Protein AF-A0A817AZG5-F1 (afdb_monomer)

Solvent-accessible surface area (backbone atoms only — not comparable to full-atom values): 9862 Å² total; per-residue (Å²): 130,84,89,70,67,62,78,66,51,54,62,49,39,89,98,48,91,82,48,57,47,36,89,68,54,80,83,55,22,46,75,89,46,88,59,89,86,70,67,49,35,75,39,60,35,68,76,35,72,68,48,43,95,79,28,39,71,89,56,44,77,76,60,88,46,78,62,33,73,44,87,46,42,69,31,50,45,98,87,47,86,58,56,62,39,86,90,69,50,40,60,48,58,84,83,28,63,38,16,57,36,77,48,37,88,47,36,42,86,60,53,74,62,65,50,71,48,85,50,72,47,73,46,91,87,48,63,57,94,88,37,78,35,78,42,69,61,66,39,68,39,92,89,76,62,50,77,39,62,59,52,47,72,63,74,79,106

pLDDT: mean 95.0, std 6.3, range [48.19, 98.56]

Nearest PDB structures (foldseek):
  1qvj-assembly1_A  TM=9.320E-01  e=1.158E-16  Homo sapiens
  8srh-assembly1_A  TM=8.424E-01  e=4.971E-12  Salpingoeca rosetta
  6puo-assembly1_A  TM=8.780E-01  e=1.507E-08  Homo sapiens
  6pur-assembly1_A  TM=8.731E-01  e=1.163E-08  Homo sapiens
  8e6q-assembly1_A  TM=8.723E-01  e=1.163E-08  Homo sapiens

Mean predicted aligned error: 4.18 Å

Structure (mmCIF, N/CA/C/O backbone):
data_AF-A0A817AZG5-F1
#
_entry.id   AF-A0A817AZG5-F1
#
loop_
_atom_site.group_PDB
_atom_site.id
_atom_site.type_symbol
_atom_site.label_atom_id
_atom_site.label_alt_id
_atom_site.label_comp_id
_atom_site.label_asym_id
_atom_site.label_entity_id
_atom_site.label_seq_id
_atom_site.pdbx_PDB_ins_code
_atom_site.Cartn_x
_atom_site.Cartn_y
_atom_site.Cartn_z
_atom_site.occupancy
_atom_site.B_iso_or_equiv
_atom_site.auth_seq_id
_atom_site.auth_comp_id
_atom_site.auth_asym_id
_atom_site.auth_atom_id
_atom_site.pdbx_PDB_model_num
ATOM 1 N N . MET A 1 1 ? -17.394 -14.789 -4.811 1.00 48.19 1 MET A N 1
ATOM 2 C CA . MET A 1 1 ? -16.648 -13.734 -5.533 1.00 48.19 1 MET A CA 1
ATOM 3 C C . MET A 1 1 ? -15.417 -13.403 -4.712 1.00 48.19 1 MET A C 1
ATOM 5 O O . MET A 1 1 ? -15.552 -13.291 -3.499 1.00 48.19 1 MET A O 1
ATOM 9 N N . ALA A 1 2 ? -14.234 -13.316 -5.320 1.00 59.66 2 ALA A N 1
ATOM 10 C CA . ALA A 1 2 ? -13.054 -12.841 -4.599 1.00 59.66 2 ALA A CA 1
ATOM 11 C C . ALA A 1 2 ? -13.301 -11.392 -4.149 1.00 59.66 2 ALA A C 1
ATOM 13 O O . ALA A 1 2 ? -13.822 -10.593 -4.925 1.00 59.66 2 ALA A O 1
ATOM 14 N N . ASN A 1 3 ? -12.981 -11.066 -2.898 1.00 83.69 3 ASN A N 1
ATOM 15 C CA . ASN A 1 3 ? -13.148 -9.711 -2.383 1.00 83.69 3 ASN A CA 1
ATOM 16 C C . ASN A 1 3 ? -12.054 -8.822 -3.001 1.00 83.69 3 ASN A C 1
ATOM 18 O O . ASN A 1 3 ? -10.894 -8.901 -2.605 1.00 83.69 3 ASN A O 1
ATOM 22 N N . LEU A 1 4 ? -12.393 -8.056 -4.042 1.00 94.06 4 LEU A N 1
ATOM 23 C CA . LEU A 1 4 ? -11.427 -7.248 -4.790 1.00 94.06 4 LEU A CA 1
ATOM 24 C C . LEU A 1 4 ? -11.110 -5.936 -4.064 1.00 94.06 4 LEU A C 1
ATOM 26 O O . LEU A 1 4 ? -11.985 -5.275 -3.509 1.00 94.06 4 LEU A O 1
ATOM 30 N N . HIS A 1 5 ? -9.856 -5.487 -4.152 1.00 96.25 5 HIS A N 1
ATOM 31 C CA . HIS A 1 5 ? -9.382 -4.249 -3.521 1.00 96.25 5 HIS A CA 1
ATOM 32 C C . HIS A 1 5 ? -9.885 -2.964 -4.209 1.00 96.25 5 HIS A C 1
ATOM 34 O O . HIS A 1 5 ? -9.139 -2.259 -4.890 1.00 96.25 5 HIS A O 1
ATOM 40 N N . ILE A 1 6 ? -11.165 -2.622 -4.040 1.00 95.94 6 ILE A N 1
ATOM 41 C CA . ILE A 1 6 ? -11.788 -1.452 -4.690 1.00 95.94 6 ILE A CA 1
ATOM 42 C C . ILE A 1 6 ? -11.068 -0.144 -4.330 1.00 95.94 6 ILE A C 1
ATOM 44 O O . ILE A 1 6 ? -10.769 0.663 -5.209 1.00 95.94 6 ILE A O 1
ATOM 48 N N . ALA A 1 7 ? -10.745 0.062 -3.048 1.00 95.94 7 ALA A N 1
ATOM 49 C CA . ALA A 1 7 ? -10.093 1.286 -2.576 1.00 95.94 7 ALA A CA 1
ATOM 50 C C . ALA A 1 7 ? -8.738 1.534 -3.264 1.00 95.94 7 ALA A C 1
ATOM 52 O O . ALA A 1 7 ? -8.448 2.663 -3.660 1.00 95.94 7 ALA A O 1
ATOM 53 N N . SER A 1 8 ? -7.955 0.476 -3.495 1.00 97.38 8 SER A N 1
ATOM 54 C CA . SER A 1 8 ? -6.632 0.558 -4.126 1.00 97.38 8 SER A CA 1
ATOM 55 C C . SER A 1 8 ? -6.674 0.901 -5.618 1.00 97.38 8 SER A C 1
ATOM 57 O O . SER A 1 8 ? -5.624 1.168 -6.195 1.00 97.38 8 SER A O 1
ATOM 59 N N . ARG A 1 9 ? -7.856 0.920 -6.248 1.00 97.62 9 ARG A N 1
ATOM 60 C CA . ARG A 1 9 ? -8.055 1.279 -7.663 1.00 97.62 9 ARG A CA 1
ATOM 61 C C . ARG A 1 9 ? -8.712 2.650 -7.860 1.00 97.62 9 ARG A C 1
ATOM 63 O O . ARG A 1 9 ? -8.906 3.067 -8.998 1.00 97.62 9 ARG A O 1
ATOM 70 N N . LYS A 1 10 ? -9.037 3.371 -6.779 1.00 97.50 10 LYS A N 1
ATOM 71 C CA . LYS A 1 10 ? -9.658 4.704 -6.860 1.00 97.50 10 LYS A CA 1
ATOM 72 C C . LYS A 1 10 ? -8.668 5.765 -7.348 1.00 97.50 10 LYS A C 1
ATOM 74 O O . LYS A 1 10 ? -7.497 5.760 -6.958 1.00 97.50 10 LYS A O 1
ATOM 79 N N . SER A 1 11 ? -9.184 6.680 -8.166 1.00 97.50 11 SER A N 1
ATOM 80 C CA . SER A 1 11 ? -8.491 7.868 -8.672 1.00 97.50 11 SER A CA 1
ATOM 81 C C . SER A 1 11 ? -9.227 9.149 -8.237 1.00 97.50 11 SER A C 1
ATOM 83 O O . SER A 1 11 ? -10.437 9.076 -8.010 1.00 97.50 11 SER A O 1
ATOM 85 N N . PRO A 1 12 ? -8.542 10.306 -8.155 1.00 98.00 12 PRO A N 1
ATOM 86 C CA . PRO A 1 12 ? -7.091 10.463 -8.294 1.00 98.00 12 PRO A CA 1
ATOM 87 C C . PRO A 1 12 ? -6.330 9.785 -7.144 1.00 98.00 12 PRO A C 1
ATOM 89 O O . PRO A 1 12 ? -6.908 9.432 -6.113 1.00 98.00 12 PRO A O 1
ATOM 92 N N . TYR A 1 13 ? -5.030 9.552 -7.332 1.00 98.06 13 TYR A N 1
ATOM 93 C CA . TYR A 1 13 ? -4.182 9.017 -6.270 1.00 98.06 13 TYR A CA 1
ATOM 94 C C . TYR A 1 13 ? -4.198 9.977 -5.058 1.00 98.06 13 TYR A C 1
ATOM 96 O O . TYR A 1 13 ? -4.143 11.195 -5.259 1.00 98.06 13 TYR A O 1
ATOM 104 N N . PRO A 1 14 ? -4.273 9.484 -3.803 1.00 95.44 14 PRO A N 1
ATOM 105 C CA . PRO A 1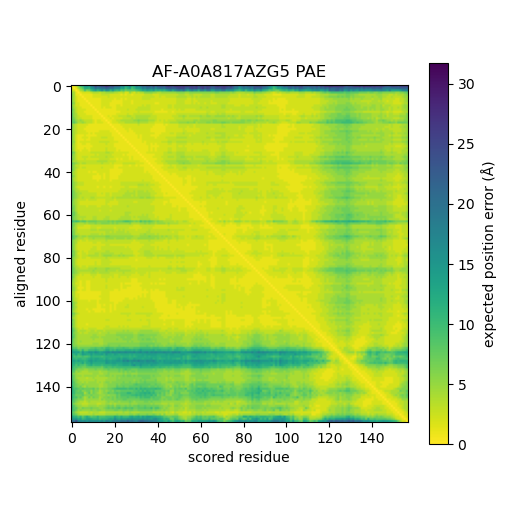 14 ? -4.386 10.346 -2.627 1.00 95.44 14 PRO A CA 1
ATOM 106 C C . PRO A 1 14 ? -3.334 11.461 -2.580 1.00 95.44 14 PRO A C 1
ATOM 108 O O . PRO A 1 14 ? -2.149 11.220 -2.804 1.00 95.44 14 PRO A O 1
ATOM 111 N N . GLY A 1 15 ? -3.766 12.686 -2.268 1.00 93.00 15 GLY A N 1
ATOM 112 C CA . GLY A 1 15 ? -2.885 13.858 -2.195 1.00 93.00 15 GLY A CA 1
ATOM 113 C C . GLY A 1 15 ? -2.477 14.453 -3.549 1.00 93.00 15 GLY A C 1
ATOM 114 O O . GLY A 1 15 ? -1.616 15.327 -3.577 1.00 93.00 15 GLY A O 1
ATOM 115 N N . THR A 1 16 ? -3.085 14.011 -4.653 1.00 95.81 16 THR A N 1
ATOM 116 C CA . THR A 1 16 ? -2.855 14.545 -6.008 1.00 95.81 16 THR A CA 1
ATOM 117 C C . THR A 1 16 ? -4.172 15.000 -6.641 1.00 95.81 16 THR A C 1
ATOM 119 O O . THR A 1 16 ? -5.244 14.558 -6.225 1.00 95.81 16 THR A O 1
ATOM 122 N N . LYS A 1 17 ? -4.104 15.891 -7.638 1.00 95.31 17 LYS A N 1
ATOM 123 C CA . LYS A 1 17 ? -5.280 16.331 -8.419 1.00 95.31 17 LYS A CA 1
ATOM 124 C C . LYS A 1 17 ? -5.313 15.728 -9.828 1.00 95.31 17 LYS A C 1
ATOM 126 O O . LYS A 1 17 ? -6.363 15.686 -10.461 1.00 95.31 17 LYS A O 1
ATOM 131 N N . ASP A 1 18 ? -4.162 15.275 -10.302 1.00 96.38 18 ASP A N 1
ATOM 132 C CA . ASP A 1 18 ? -3.841 15.022 -11.704 1.00 96.38 18 ASP A CA 1
ATOM 133 C C . ASP A 1 18 ? -3.249 13.625 -11.952 1.00 96.38 18 ASP A C 1
ATOM 135 O O . ASP A 1 18 ? -3.077 13.226 -13.101 1.00 96.38 18 ASP A O 1
ATOM 139 N N . VAL A 1 19 ? -2.994 12.834 -10.903 1.00 98.06 19 VAL A N 1
ATOM 140 C CA . VAL A 1 19 ? -2.494 11.461 -11.051 1.00 98.06 19 VAL A CA 1
ATOM 141 C C . VAL A 1 19 ? -3.663 10.481 -11.061 1.00 98.06 19 VAL A C 1
ATOM 143 O O . VAL A 1 19 ? -4.192 10.095 -10.015 1.00 98.06 19 VAL A O 1
ATOM 146 N N . TYR A 1 20 ? -4.046 10.048 -12.260 1.00 98.44 20 TYR A N 1
ATOM 147 C CA . TYR A 1 20 ? -5.091 9.050 -12.481 1.00 98.44 20 TYR A CA 1
ATOM 148 C C . TYR A 1 20 ? -4.482 7.677 -12.741 1.00 98.44 20 TYR A C 1
ATOM 150 O O . TYR A 1 20 ? -3.518 7.533 -13.493 1.00 98.44 20 TYR A O 1
ATOM 158 N N . ARG A 1 21 ? -5.056 6.653 -12.115 1.00 98.50 21 ARG A N 1
ATOM 159 C CA . ARG A 1 21 ? -4.678 5.256 -12.331 1.00 98.50 21 ARG A CA 1
ATOM 160 C C . ARG A 1 21 ? -5.212 4.779 -13.679 1.00 98.50 21 ARG A C 1
ATOM 162 O O . ARG A 1 21 ? -6.322 5.145 -14.062 1.00 98.50 21 ARG A O 1
ATOM 169 N N . THR A 1 22 ? -4.479 3.890 -14.339 1.00 98.38 22 THR A N 1
ATOM 170 C CA . THR A 1 22 ? -5.004 3.103 -15.461 1.00 98.38 22 THR A CA 1
ATOM 171 C C . THR A 1 22 ? -6.221 2.312 -14.983 1.00 98.38 22 THR A C 1
ATOM 173 O O . THR A 1 22 ? -6.167 1.656 -13.943 1.00 98.38 22 THR A O 1
ATOM 176 N N . VAL A 1 23 ? -7.332 2.374 -15.718 1.00 97.75 23 VAL A N 1
ATOM 177 C CA . VAL A 1 23 ? -8.559 1.653 -15.351 1.00 97.75 23 VAL A CA 1
ATOM 178 C C . VAL A 1 23 ? -8.302 0.148 -15.419 1.00 97.75 23 VAL A C 1
ATOM 180 O O . VAL A 1 23 ? -7.868 -0.361 -16.446 1.00 97.75 23 VAL A O 1
ATOM 183 N N . VAL A 1 24 ? -8.578 -0.565 -14.327 1.00 98.06 24 VAL A N 1
ATOM 184 C CA . VAL A 1 24 ? -8.443 -2.025 -14.230 1.00 98.06 24 VAL A CA 1
ATOM 185 C C . VAL A 1 24 ? -9.826 -2.608 -13.972 1.00 98.06 24 VAL A C 1
ATOM 187 O O . VAL A 1 24 ? -10.351 -2.420 -12.871 1.00 98.06 24 VAL A O 1
ATOM 190 N N . SER A 1 25 ? -10.403 -3.301 -14.959 1.00 96.62 25 SER A N 1
ATOM 191 C CA . SER A 1 25 ? -11.655 -4.044 -14.766 1.00 96.62 25 SER A CA 1
ATOM 192 C C . SER A 1 25 ? -11.459 -5.180 -13.761 1.00 96.62 25 SER A C 1
ATOM 194 O O . SER A 1 25 ? -10.333 -5.634 -13.533 1.00 96.62 25 SER A O 1
ATOM 196 N N . ASP A 1 26 ? -12.542 -5.637 -13.141 1.00 97.38 26 ASP A N 1
ATOM 197 C CA . ASP A 1 26 ? -12.495 -6.643 -12.077 1.00 97.38 26 ASP A CA 1
ATOM 198 C C . ASP A 1 26 ? -11.8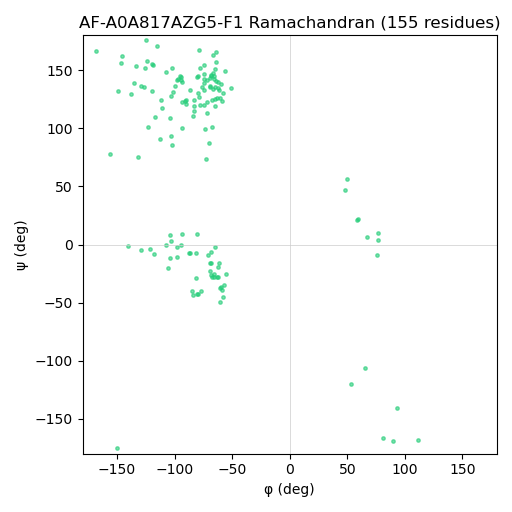63 -7.962 -12.550 1.00 97.38 26 ASP A C 1
ATOM 200 O O . ASP A 1 26 ? -11.052 -8.558 -11.840 1.00 97.38 26 ASP A O 1
ATOM 204 N N . GLU A 1 27 ? -12.117 -8.352 -13.798 1.00 96.75 27 GLU A N 1
ATOM 205 C CA . GLU A 1 27 ? -11.573 -9.556 -14.439 1.00 96.75 27 GLU A CA 1
ATOM 206 C C . GLU A 1 27 ? -10.068 -9.448 -14.704 1.00 96.75 27 GLU A C 1
ATOM 208 O O . GLU A 1 27 ? -9.381 -10.457 -14.847 1.00 96.75 27 GLU A O 1
ATOM 213 N N . LYS A 1 28 ? -9.537 -8.225 -14.786 1.00 97.81 28 LYS A N 1
ATOM 214 C CA . LYS A 1 28 ? -8.120 -7.949 -15.042 1.00 97.81 28 LYS A CA 1
ATOM 215 C C . LYS A 1 28 ? -7.321 -7.665 -13.769 1.00 97.81 28 LYS A C 1
ATOM 217 O O . LYS A 1 28 ? -6.102 -7.484 -13.854 1.00 97.81 28 LYS A O 1
ATOM 222 N N . VAL A 1 29 ? -7.957 -7.650 -12.593 1.00 98.19 29 VAL A N 1
ATOM 223 C CA . VAL A 1 29 ? -7.259 -7.472 -11.308 1.00 98.19 29 VAL A CA 1
ATOM 224 C C . VAL A 1 29 ? -6.233 -8.585 -11.046 1.00 98.19 29 VAL A C 1
ATOM 226 O O . VAL A 1 29 ? -5.086 -8.245 -10.742 1.00 98.19 29 VAL A O 1
ATOM 229 N N . PRO A 1 30 ? -6.560 -9.886 -11.175 1.00 97.31 30 PRO A N 1
ATOM 230 C CA . PRO A 1 30 ? -5.622 -10.954 -10.837 1.00 97.31 30 PRO A CA 1
ATOM 231 C C . PRO A 1 30 ? -4.407 -10.988 -11.773 1.00 97.31 30 PRO A C 1
ATOM 233 O O . PRO A 1 30 ? -4.543 -10.938 -12.997 1.00 97.31 30 PRO A O 1
ATOM 236 N N . TRP A 1 31 ? -3.200 -11.112 -11.214 1.00 96.56 31 TRP A N 1
ATOM 237 C CA . TRP A 1 31 ? -1.957 -11.105 -11.999 1.00 96.56 31 TRP A CA 1
ATOM 238 C C . TRP A 1 31 ? -1.832 -12.266 -12.989 1.00 96.56 31 TRP A C 1
ATOM 240 O O . TRP A 1 31 ? -1.181 -12.097 -14.016 1.00 96.56 31 TRP A O 1
ATOM 250 N N . ASN A 1 32 ? -2.457 -13.411 -12.700 1.00 95.81 32 ASN A N 1
ATOM 251 C CA . ASN A 1 32 ? -2.467 -14.586 -13.576 1.00 95.81 32 ASN A CA 1
ATOM 252 C C . ASN A 1 32 ? -3.290 -14.378 -14.859 1.00 95.81 32 ASN A C 1
ATOM 254 O O . ASN A 1 32 ? -3.128 -15.128 -15.819 1.00 95.81 32 ASN A O 1
ATOM 258 N N . VAL A 1 33 ? -4.147 -13.356 -14.907 1.00 97.50 33 VAL A N 1
ATOM 259 C CA . VAL A 1 33 ? -4.847 -12.976 -16.132 1.00 97.50 33 VAL A CA 1
ATOM 260 C C . VAL A 1 33 ? -3.885 -12.202 -17.023 1.00 97.50 33 VAL A C 1
ATOM 262 O O . VAL A 1 33 ? -3.375 -11.143 -16.638 1.00 97.50 33 VAL A O 1
ATOM 265 N N . SER A 1 34 ? -3.651 -12.731 -18.226 1.00 96.88 34 SER A N 1
ATOM 266 C CA . SER A 1 34 ? -2.788 -12.096 -19.219 1.00 96.88 34 SER A CA 1
ATOM 267 C C . SER A 1 34 ? -3.339 -10.729 -19.632 1.00 96.88 34 SER A C 1
ATOM 269 O O . SER A 1 34 ? -4.537 -10.554 -19.907 1.00 96.88 34 SER A O 1
ATOM 271 N N . TRP A 1 35 ? -2.444 -9.747 -19.646 1.00 97.12 35 TRP A N 1
ATOM 272 C CA . TRP A 1 35 ? -2.711 -8.400 -20.130 1.00 97.12 35 TRP A CA 1
ATOM 273 C C . TRP A 1 35 ? -1.392 -7.741 -20.564 1.00 97.12 35 TRP A C 1
ATOM 275 O O . TRP A 1 35 ? -0.821 -6.967 -19.797 1.00 97.12 35 TRP A O 1
ATOM 285 N N . PRO A 1 36 ? -0.876 -8.087 -21.757 1.00 95.56 36 PRO A N 1
ATOM 286 C CA . PRO A 1 36 ? 0.424 -7.609 -22.235 1.00 95.56 36 PRO A CA 1
ATOM 287 C C . PRO A 1 36 ? 0.496 -6.083 -22.361 1.00 95.56 36 PRO A C 1
ATOM 289 O O . PRO A 1 36 ? 1.493 -5.481 -21.984 1.00 95.56 36 PRO A O 1
ATOM 292 N N . ASP A 1 37 ? -0.601 -5.450 -22.784 1.00 96.06 37 ASP A N 1
ATOM 293 C CA . ASP A 1 37 ? -0.683 -3.992 -22.950 1.00 96.06 37 ASP A CA 1
ATOM 294 C C . ASP A 1 37 ? -0.944 -3.238 -21.633 1.00 96.06 37 ASP A C 1
ATOM 296 O O . ASP A 1 37 ? -1.248 -2.041 -21.637 1.00 96.06 37 ASP A O 1
ATOM 300 N N . TYR A 1 38 ? -0.882 -3.921 -20.483 1.00 97.00 38 TYR A N 1
ATOM 301 C CA . TYR A 1 38 ? -1.083 -3.282 -19.1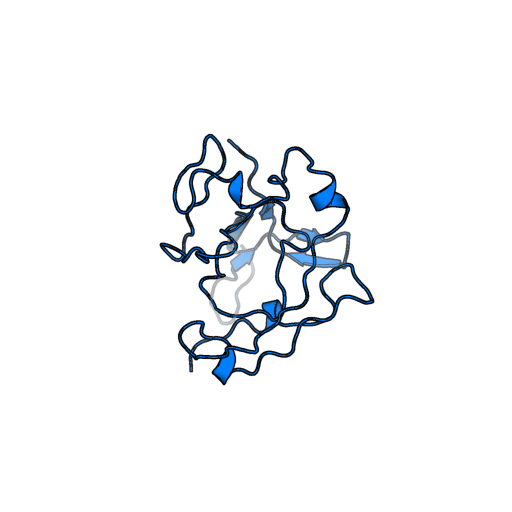87 1.00 97.00 38 TYR A CA 1
ATOM 302 C C . TYR A 1 38 ? 0.057 -2.309 -18.884 1.00 97.00 38 TYR A C 1
ATOM 304 O O . TYR A 1 38 ? 1.127 -2.690 -18.412 1.00 97.00 38 TYR A O 1
ATOM 312 N N . LYS A 1 39 ? -0.220 -1.024 -19.095 1.00 96.44 39 LYS A N 1
ATOM 313 C CA . LYS A 1 39 ? 0.685 0.081 -18.790 1.00 96.44 39 LYS A CA 1
ATOM 314 C C . LYS A 1 39 ? 0.105 0.917 -17.644 1.00 96.44 39 LYS A C 1
ATOM 316 O O . LYS A 1 39 ? -0.710 1.810 -17.894 1.00 96.44 39 LYS A O 1
ATOM 321 N N . PRO A 1 40 ? 0.432 0.602 -16.377 1.00 97.81 40 PRO A N 1
ATOM 322 C CA . PRO A 1 40 ? -0.013 1.410 -15.249 1.00 97.81 40 PRO A CA 1
ATOM 323 C C . PRO A 1 40 ? 0.599 2.814 -15.300 1.00 97.81 40 PRO A C 1
ATOM 325 O O . PRO A 1 40 ? 1.718 2.997 -15.778 1.00 97.81 40 PRO A O 1
ATOM 328 N N . THR A 1 41 ? -0.115 3.797 -14.757 1.00 98.38 41 THR A N 1
ATOM 329 C CA . THR A 1 41 ? 0.442 5.133 -14.520 1.00 98.38 41 THR A CA 1
ATOM 330 C C . THR A 1 41 ? 1.585 5.041 -13.507 1.00 98.38 41 THR A C 1
ATOM 332 O O . THR A 1 41 ? 1.389 4.524 -12.409 1.00 98.38 41 THR A O 1
ATOM 335 N N . GLU A 1 42 ? 2.767 5.561 -13.838 1.00 98.12 42 GLU A N 1
ATOM 336 C CA . GLU A 1 42 ? 3.908 5.609 -12.915 1.00 98.12 42 GLU A CA 1
ATOM 337 C C . GLU A 1 42 ? 3.799 6.834 -12.001 1.00 98.12 42 GLU A C 1
ATOM 339 O O . GLU A 1 42 ? 3.731 7.968 -12.475 1.00 98.12 42 GLU A O 1
ATOM 344 N N . HIS A 1 43 ? 3.819 6.625 -10.684 1.00 98.38 43 HIS A N 1
ATOM 345 C CA . HIS A 1 43 ? 3.836 7.728 -9.731 1.00 98.38 43 HIS A CA 1
ATOM 346 C C . HIS A 1 43 ? 4.579 7.380 -8.440 1.00 98.38 43 HIS A C 1
ATOM 348 O O . HIS A 1 43 ? 4.316 6.374 -7.781 1.00 98.38 43 HIS A O 1
ATOM 354 N N . THR A 1 44 ? 5.472 8.277 -8.026 1.00 98.56 44 THR A N 1
ATOM 355 C CA . THR A 1 44 ? 6.051 8.314 -6.680 1.00 98.56 44 THR A CA 1
ATOM 356 C C . THR A 1 44 ? 6.099 9.770 -6.231 1.00 98.56 44 THR A C 1
ATOM 358 O O . THR A 1 44 ? 6.566 10.635 -6.968 1.00 98.56 44 THR A O 1
ATOM 361 N N . ALA A 1 45 ? 5.588 10.061 -5.037 1.00 98.06 45 ALA A N 1
ATOM 362 C CA . ALA A 1 45 ? 5.483 11.420 -4.529 1.00 98.06 45 ALA A CA 1
ATOM 363 C C . ALA A 1 45 ? 6.871 12.037 -4.305 1.00 98.06 45 ALA A C 1
ATOM 365 O O . ALA A 1 45 ? 7.788 11.369 -3.827 1.00 98.06 45 ALA A O 1
ATOM 366 N N . GLN A 1 46 ? 7.012 13.345 -4.545 1.00 97.19 46 GLN A N 1
ATOM 367 C CA . GLN A 1 46 ? 8.308 14.028 -4.440 1.00 97.19 46 GLN A CA 1
ATOM 368 C C . GLN A 1 46 ? 8.962 13.873 -3.058 1.00 97.19 46 GLN A C 1
ATOM 370 O O . GLN A 1 46 ? 10.179 13.754 -2.955 1.00 97.19 46 GLN A O 1
ATOM 375 N N . LYS A 1 47 ? 8.166 13.834 -1.981 1.00 96.88 47 LYS A N 1
ATOM 376 C CA . LYS A 1 47 ? 8.680 13.607 -0.621 1.00 96.88 47 LYS A CA 1
ATOM 377 C C . LYS A 1 47 ? 9.288 12.214 -0.417 1.00 96.88 47 LYS A C 1
ATOM 379 O O . LYS A 1 47 ? 10.170 12.083 0.416 1.00 96.88 47 LYS A O 1
ATOM 384 N N . VAL A 1 48 ? 8.835 11.210 -1.171 1.00 97.88 48 VAL A N 1
ATOM 385 C CA . VAL A 1 48 ? 9.418 9.859 -1.185 1.00 97.88 48 VAL A CA 1
ATOM 386 C C . VAL A 1 48 ? 10.669 9.854 -2.067 1.00 97.88 48 VAL A C 1
ATOM 388 O O . VAL A 1 48 ? 11.693 9.314 -1.669 1.00 97.88 48 VAL A O 1
ATOM 391 N N . LEU A 1 49 ? 10.621 10.513 -3.234 1.00 97.25 49 LEU A N 1
ATOM 392 C CA . LEU A 1 49 ? 11.764 10.616 -4.156 1.00 97.25 49 LEU A CA 1
ATOM 393 C C . LEU A 1 49 ? 12.974 11.341 -3.552 1.00 97.25 49 LEU A C 1
ATOM 395 O O . LEU A 1 49 ? 14.104 11.027 -3.905 1.00 97.25 49 LEU A O 1
ATOM 399 N N . LYS A 1 50 ? 12.752 12.262 -2.607 1.00 97.56 50 LYS A N 1
ATOM 400 C CA . LYS A 1 50 ? 13.816 12.893 -1.804 1.00 97.56 50 LYS A CA 1
ATOM 401 C C . LYS A 1 50 ? 14.560 11.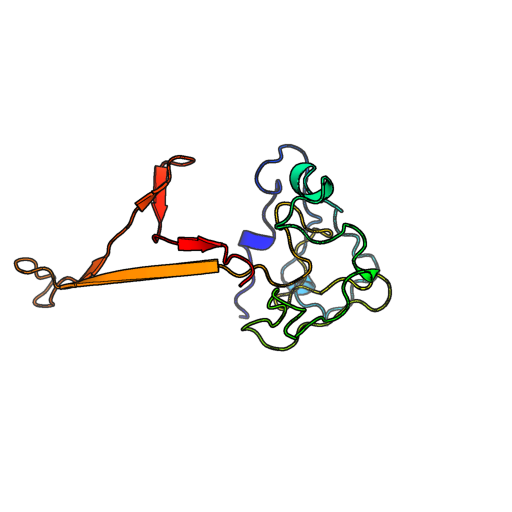916 -0.878 1.00 97.56 50 LYS A C 1
ATOM 403 O O . LYS A 1 50 ? 15.480 12.348 -0.195 1.00 97.56 50 LYS A O 1
ATOM 408 N N . ASN A 1 51 ? 14.161 10.642 -0.853 1.00 96.81 51 ASN A N 1
ATOM 409 C CA . ASN A 1 51 ? 14.771 9.554 -0.093 1.00 96.81 51 ASN A CA 1
ATOM 410 C C . ASN A 1 51 ? 15.007 9.887 1.399 1.00 96.81 51 ASN A C 1
ATOM 412 O O . ASN A 1 51 ? 16.143 9.854 1.874 1.00 96.81 51 ASN A O 1
ATOM 416 N N . PRO A 1 52 ? 13.957 10.276 2.151 1.00 96.31 52 PRO A N 1
ATOM 417 C CA . PRO A 1 52 ? 14.067 10.458 3.597 1.00 96.31 52 PRO A CA 1
ATOM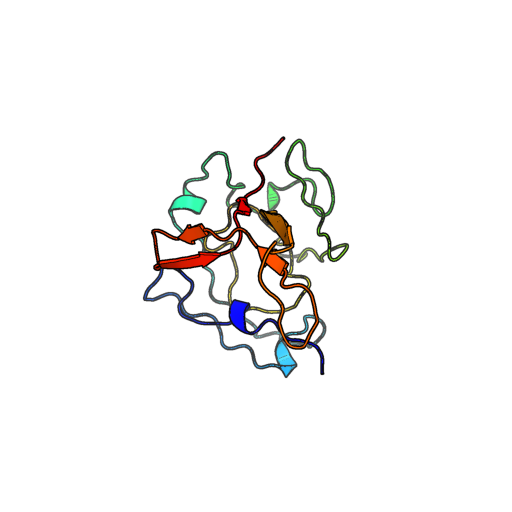 418 C C . PRO A 1 52 ? 14.378 9.123 4.303 1.00 96.31 52 PRO A C 1
ATOM 420 O O . PRO A 1 52 ? 14.131 8.069 3.726 1.00 96.31 52 PRO A O 1
ATOM 423 N N . PRO A 1 53 ? 14.808 9.123 5.581 1.00 94.12 53 PRO A N 1
ATOM 424 C CA . PRO A 1 53 ? 15.228 7.898 6.288 1.00 94.12 53 PRO A CA 1
ATOM 425 C C . PRO A 1 53 ? 14.189 6.756 6.334 1.00 94.12 53 PRO A C 1
ATOM 427 O O . PRO A 1 53 ? 14.533 5.580 6.461 1.00 94.12 53 PRO A O 1
ATOM 430 N N . TRP A 1 54 ? 12.899 7.089 6.228 1.00 93.88 54 TRP A N 1
ATOM 431 C CA . TRP A 1 54 ? 11.794 6.125 6.200 1.00 93.88 54 TRP A CA 1
ATOM 432 C C . TRP A 1 54 ? 11.473 5.579 4.796 1.00 93.88 54 TRP A C 1
ATOM 434 O O . TRP A 1 54 ? 10.637 4.684 4.670 1.00 93.88 54 TRP A O 1
ATOM 444 N N . ALA A 1 55 ? 12.096 6.106 3.741 1.00 97.00 55 ALA A N 1
ATOM 445 C CA . ALA A 1 55 ? 11.904 5.666 2.367 1.00 97.00 55 ALA A CA 1
ATOM 446 C C . ALA A 1 55 ? 13.067 4.788 1.899 1.00 97.00 55 ALA A C 1
ATOM 448 O O . ALA A 1 55 ? 14.192 4.883 2.382 1.00 97.00 55 ALA A O 1
ATOM 449 N N . ASP A 1 56 ? 12.765 3.897 0.964 1.00 97.12 56 ASP A N 1
ATOM 450 C CA . ASP A 1 56 ? 13.778 3.155 0.225 1.00 97.12 56 ASP A CA 1
ATOM 451 C C . ASP A 1 56 ? 14.385 4.012 -0.894 1.00 97.12 56 ASP A C 1
ATOM 453 O O . ASP A 1 56 ? 13.809 5.019 -1.327 1.00 97.12 56 ASP A O 1
ATOM 457 N N . ASP A 1 57 ? 15.497 3.538 -1.455 1.00 96.88 57 ASP A N 1
ATOM 458 C CA . ASP A 1 57 ? 16.022 4.083 -2.703 1.00 96.88 57 ASP A CA 1
ATOM 459 C C . ASP A 1 57 ? 14.972 4.019 -3.833 1.00 96.88 57 ASP A C 1
ATOM 461 O O . ASP A 1 57 ? 14.081 3.159 -3.866 1.00 96.88 57 ASP A O 1
ATOM 465 N N . ALA A 1 58 ? 15.048 4.975 -4.758 1.00 97.06 58 ALA A N 1
ATOM 466 C CA . ALA A 1 58 ? 14.170 5.017 -5.919 1.00 97.06 58 ALA A CA 1
ATOM 467 C C . ALA A 1 58 ? 14.420 3.875 -6.901 1.00 97.06 58 ALA A C 1
ATOM 469 O O . ALA A 1 58 ? 13.474 3.454 -7.565 1.00 97.06 58 ALA A O 1
ATOM 470 N N . ASP A 1 59 ? 15.645 3.358 -6.960 1.00 97.19 59 ASP A N 1
ATOM 471 C CA . ASP A 1 59 ? 15.966 2.179 -7.745 1.00 97.19 59 ASP A CA 1
ATOM 472 C C . ASP A 1 59 ? 15.643 0.895 -6.952 1.00 97.19 59 ASP A C 1
ATOM 474 O O . ASP A 1 59 ? 16.343 0.577 -5.982 1.00 97.19 59 ASP A O 1
ATOM 478 N N . PRO A 1 60 ? 14.616 0.117 -7.351 1.00 96.50 60 PRO A N 1
ATOM 479 C CA . PRO A 1 60 ? 14.271 -1.136 -6.683 1.00 96.50 60 PRO A CA 1
ATOM 480 C C . PRO A 1 60 ? 15.396 -2.178 -6.763 1.00 96.50 60 PRO A C 1
ATOM 482 O O . PRO A 1 60 ? 15.425 -3.098 -5.953 1.00 96.50 60 PRO A O 1
ATOM 485 N N . LYS A 1 61 ? 16.355 -2.049 -7.691 1.00 95.81 61 LYS A N 1
ATOM 486 C CA . LYS A 1 61 ? 17.510 -2.959 -7.788 1.00 95.81 61 LYS A CA 1
ATOM 487 C C . LYS A 1 61 ? 18.486 -2.820 -6.622 1.00 95.81 61 LYS A C 1
ATOM 489 O O . LYS A 1 61 ? 19.299 -3.713 -6.405 1.00 95.81 61 LYS A O 1
ATOM 494 N N . LYS A 1 62 ? 18.407 -1.731 -5.851 1.00 95.81 62 LYS A N 1
ATOM 495 C CA . LYS A 1 62 ? 19.205 -1.563 -4.628 1.00 95.81 62 LYS A CA 1
ATOM 496 C C . LYS A 1 62 ? 18.610 -2.276 -3.414 1.00 95.81 62 LYS A C 1
ATOM 498 O O . LYS A 1 62 ? 19.261 -2.324 -2.371 1.00 95.81 62 LYS A O 1
ATOM 503 N N . ILE A 1 63 ? 17.398 -2.823 -3.530 1.00 95.69 63 ILE A N 1
ATOM 504 C CA . ILE A 1 63 ? 16.774 -3.612 -2.469 1.00 95.69 63 ILE A CA 1
ATOM 505 C C . ILE A 1 63 ? 17.290 -5.042 -2.562 1.00 95.69 63 ILE A C 1
ATOM 507 O O . ILE A 1 63 ? 17.121 -5.705 -3.584 1.00 95.69 63 ILE A O 1
ATOM 511 N N . LYS A 1 64 ? 17.948 -5.499 -1.495 1.00 91.31 64 LYS A N 1
ATOM 512 C CA . LYS A 1 64 ? 18.673 -6.775 -1.490 1.00 91.31 64 LYS A CA 1
ATOM 513 C C . LYS A 1 64 ? 17.773 -7.967 -1.171 1.00 91.31 64 LYS A C 1
ATOM 515 O O . LYS A 1 64 ? 17.919 -9.019 -1.780 1.00 91.31 64 LYS A O 1
ATOM 520 N N . HIS A 1 65 ? 16.859 -7.778 -0.224 1.00 95.94 65 HIS A N 1
ATOM 521 C CA . HIS A 1 65 ? 16.255 -8.870 0.537 1.00 95.94 65 HIS A CA 1
ATOM 522 C C . HIS A 1 65 ? 14.727 -8.742 0.584 1.00 95.94 65 HIS A C 1
ATOM 524 O O . HIS A 1 65 ? 14.149 -8.310 1.577 1.00 95.94 65 HIS A O 1
ATOM 530 N N . TYR A 1 66 ? 14.037 -9.067 -0.513 1.00 97.88 66 TYR A N 1
ATOM 531 C CA . TYR A 1 66 ? 12.569 -9.137 -0.503 1.00 97.88 66 TYR A CA 1
ATOM 532 C C . TYR A 1 66 ? 12.067 -10.393 0.215 1.00 97.88 66 TYR A C 1
ATOM 534 O O . TYR A 1 66 ? 12.734 -11.420 0.220 1.00 97.88 66 TYR A O 1
ATOM 542 N N . ASN A 1 67 ? 10.841 -10.335 0.747 1.00 98.12 67 ASN A N 1
ATOM 543 C CA . ASN A 1 67 ? 10.190 -11.442 1.463 1.00 98.12 67 ASN A CA 1
ATOM 544 C C . ASN A 1 67 ? 10.949 -11.950 2.707 1.00 98.12 67 ASN A C 1
ATOM 546 O O . ASN A 1 67 ? 10.697 -13.063 3.166 1.00 98.12 67 ASN A O 1
ATOM 550 N N . GLU A 1 68 ? 11.826 -11.134 3.289 1.00 97.44 68 GLU A N 1
ATOM 551 C CA . GLU A 1 68 ? 12.585 -11.460 4.499 1.00 97.44 68 GLU A CA 1
ATOM 552 C C . GLU A 1 68 ? 12.898 -10.196 5.322 1.00 97.44 68 GLU A C 1
ATOM 554 O O . GLU A 1 68 ? 12.390 -9.111 5.030 1.00 97.44 68 GLU A O 1
ATOM 559 N N . LEU A 1 69 ? 13.670 -10.336 6.402 1.00 96.06 69 LEU A N 1
ATOM 560 C CA . LEU A 1 69 ? 14.142 -9.195 7.188 1.00 96.06 69 LEU A CA 1
ATOM 561 C C . LEU A 1 69 ? 15.397 -8.599 6.526 1.00 96.06 69 LEU A C 1
ATOM 563 O O . LEU A 1 69 ? 16.438 -9.247 6.481 1.00 96.06 69 LEU A O 1
ATOM 567 N N . ASP A 1 70 ? 15.306 -7.358 6.048 1.00 95.25 70 ASP A N 1
ATOM 568 C CA . ASP A 1 70 ? 16.397 -6.618 5.400 1.00 95.25 70 ASP A CA 1
ATOM 569 C C . ASP A 1 70 ? 17.001 -5.608 6.386 1.00 95.25 70 ASP A C 1
ATOM 571 O O . ASP A 1 70 ? 16.576 -4.451 6.490 1.00 95.25 70 ASP A O 1
ATOM 575 N N . GLY A 1 71 ? 17.950 -6.076 7.198 1.00 93.69 71 GLY A N 1
ATOM 576 C CA . GLY A 1 71 ? 18.487 -5.304 8.317 1.00 93.69 71 GLY A CA 1
ATOM 577 C C . GLY A 1 71 ? 17.416 -5.050 9.381 1.00 93.69 71 GLY A C 1
ATOM 578 O O . GLY A 1 71 ? 17.050 -5.960 10.114 1.00 93.69 71 GLY A O 1
ATOM 579 N N . LYS A 1 72 ? 16.919 -3.810 9.465 1.00 93.75 72 LYS A N 1
ATOM 580 C CA . LYS A 1 72 ? 15.834 -3.397 10.384 1.00 93.75 72 LYS A CA 1
ATOM 581 C C . LYS A 1 72 ? 14.478 -3.234 9.696 1.00 93.75 72 LYS A C 1
ATOM 583 O O . LYS A 1 72 ? 13.522 -2.752 10.297 1.00 93.75 72 LYS A O 1
ATOM 588 N N . ILE A 1 73 ? 14.413 -3.528 8.400 1.00 95.69 73 ILE A N 1
ATOM 589 C CA . ILE A 1 73 ? 13.205 -3.355 7.601 1.00 95.69 73 ILE A CA 1
ATOM 590 C C . ILE A 1 73 ? 12.605 -4.737 7.394 1.00 95.69 73 ILE A C 1
ATOM 592 O O . ILE A 1 73 ? 13.155 -5.548 6.650 1.00 95.69 73 ILE A O 1
ATOM 596 N N . ASP A 1 74 ? 11.473 -5.014 8.039 1.00 96.44 74 ASP A N 1
ATOM 597 C CA . ASP A 1 74 ? 10.723 -6.228 7.734 1.00 96.44 74 ASP A CA 1
ATOM 598 C C . ASP A 1 74 ? 10.057 -6.078 6.364 1.00 96.44 74 ASP A C 1
ATOM 600 O O . ASP A 1 74 ? 9.191 -5.225 6.165 1.00 96.44 74 ASP A O 1
ATOM 604 N N . ARG A 1 75 ? 10.506 -6.882 5.396 1.00 97.56 75 ARG A N 1
ATOM 605 C CA . ARG A 1 75 ? 9.947 -6.923 4.045 1.00 97.56 75 ARG A CA 1
ATOM 606 C C . ARG A 1 75 ? 9.072 -8.155 3.838 1.00 97.56 75 ARG A C 1
ATOM 608 O O . ARG A 1 75 ? 8.654 -8.395 2.704 1.00 97.56 75 ARG A O 1
ATOM 615 N N . LYS A 1 76 ? 8.769 -8.941 4.877 1.00 97.81 76 LYS A N 1
ATOM 616 C CA . LYS A 1 76 ? 7.813 -10.057 4.809 1.00 97.81 76 LYS A CA 1
ATOM 617 C C . LYS A 1 76 ? 6.389 -9.520 4.765 1.00 97.81 76 LYS A C 1
ATOM 619 O O . LYS A 1 76 ? 6.029 -8.605 5.490 1.00 97.81 76 LYS A O 1
ATOM 624 N N . SER A 1 77 ? 5.539 -10.117 3.940 1.00 97.69 77 SER A N 1
ATOM 625 C CA . SER A 1 77 ? 4.108 -9.814 3.970 1.00 97.69 77 SER A CA 1
ATOM 626 C C . SER A 1 77 ? 3.377 -10.804 4.874 1.00 97.69 77 SER A C 1
ATOM 628 O O . SER A 1 77 ? 3.619 -12.008 4.816 1.00 97.69 77 SER A O 1
ATOM 630 N N . PHE A 1 78 ? 2.407 -10.314 5.651 1.00 96.25 78 PHE A N 1
ATOM 631 C CA . PHE A 1 78 ? 1.472 -11.178 6.384 1.00 96.25 78 PHE A CA 1
ATOM 632 C C . PHE A 1 78 ? 0.509 -11.942 5.460 1.00 96.25 78 PHE A C 1
ATOM 634 O O . PHE A 1 78 ? -0.226 -12.809 5.918 1.00 96.25 78 PHE A O 1
ATOM 641 N N . MET A 1 79 ? 0.529 -11.653 4.154 1.00 95.62 79 MET A N 1
ATOM 642 C CA . MET A 1 79 ? -0.213 -12.389 3.125 1.00 95.62 79 MET A CA 1
ATOM 643 C C . MET A 1 79 ? 0.615 -13.503 2.462 1.00 95.62 79 ME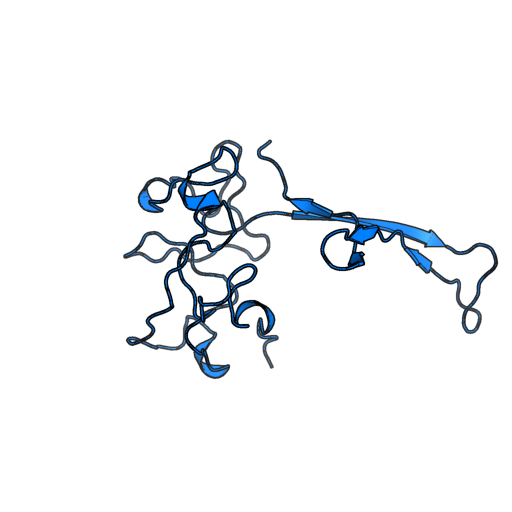T A C 1
ATOM 645 O O . MET A 1 79 ? 0.182 -14.062 1.457 1.00 95.62 79 MET A O 1
ATOM 649 N N . GLY A 1 80 ? 1.806 -13.805 2.989 1.00 96.12 80 GLY A N 1
ATOM 650 C CA . GLY A 1 80 ? 2.741 -14.765 2.402 1.00 96.12 80 GLY A CA 1
ATOM 651 C C . GLY A 1 80 ? 3.712 -14.131 1.404 1.00 96.12 80 GLY A C 1
ATOM 652 O O . GLY A 1 80 ? 3.839 -12.909 1.319 1.00 96.12 80 GLY A O 1
ATOM 653 N N . VAL A 1 81 ? 4.429 -14.976 0.663 1.00 98.06 81 VAL A N 1
ATOM 654 C CA . VAL A 1 81 ? 5.458 -14.544 -0.295 1.00 98.06 81 VAL A CA 1
ATOM 655 C C . VAL A 1 81 ? 4.807 -13.807 -1.467 1.00 98.06 81 VAL A C 1
ATOM 657 O O . VAL A 1 81 ? 3.930 -14.352 -2.135 1.00 98.06 81 VAL A O 1
ATOM 660 N N . TYR A 1 82 ? 5.245 -12.577 -1.734 1.00 98.06 82 TYR A N 1
ATOM 661 C CA . TYR A 1 82 ? 4.835 -11.821 -2.917 1.00 98.06 82 TYR A CA 1
ATOM 662 C C . TYR A 1 82 ? 5.844 -11.985 -4.053 1.00 98.06 82 TYR A C 1
ATOM 664 O O . TYR A 1 82 ? 7.056 -12.071 -3.844 1.00 98.06 82 TYR A O 1
ATOM 672 N N . GLU A 1 83 ? 5.329 -12.001 -5.279 1.00 98.19 83 GLU A N 1
ATOM 673 C CA . GLU A 1 83 ? 6.144 -12.100 -6.485 1.00 98.19 83 GLU A CA 1
ATOM 674 C C . GLU A 1 83 ? 6.953 -10.821 -6.726 1.00 98.19 83 GLU A C 1
ATOM 676 O O . GLU A 1 83 ? 6.456 -9.707 -6.533 1.00 98.19 83 GLU A O 1
ATOM 681 N N . ILE A 1 84 ? 8.179 -10.988 -7.221 1.00 98.12 84 ILE A N 1
ATOM 682 C CA . ILE A 1 84 ? 9.012 -9.899 -7.735 1.00 98.12 84 ILE A CA 1
ATOM 683 C C . ILE A 1 84 ? 8.975 -9.949 -9.257 1.00 98.12 84 ILE A C 1
ATOM 685 O O . ILE A 1 84 ? 9.220 -10.992 -9.866 1.00 98.12 84 ILE A O 1
ATOM 689 N N . ASP A 1 85 ? 8.652 -8.818 -9.872 1.00 95.25 85 ASP A N 1
ATOM 690 C CA . ASP A 1 85 ? 8.726 -8.646 -11.312 1.00 95.25 85 ASP A CA 1
ATOM 691 C C . ASP A 1 85 ? 10.188 -8.744 -11.772 1.00 95.25 85 ASP A C 1
ATOM 693 O O . ASP A 1 85 ? 11.041 -7.973 -11.332 1.00 95.25 85 ASP A O 1
ATOM 697 N N . LYS A 1 86 ? 10.483 -9.718 -12.638 1.00 94.50 86 LYS A N 1
ATOM 698 C CA . LYS A 1 86 ? 11.862 -10.060 -13.021 1.00 94.50 86 LYS A CA 1
ATOM 699 C C . LYS A 1 86 ? 12.548 -8.977 -13.853 1.00 94.50 86 LYS A C 1
ATOM 701 O O . LYS A 1 86 ? 13.771 -8.895 -13.838 1.00 94.50 86 LYS A O 1
ATOM 706 N N . GLU A 1 87 ? 11.785 -8.167 -14.580 1.00 92.94 87 GLU A N 1
ATOM 707 C CA . GLU A 1 87 ? 12.334 -7.142 -15.471 1.00 92.94 87 GLU A CA 1
ATOM 708 C C . GLU A 1 87 ? 12.654 -5.860 -14.700 1.00 92.94 87 GLU A C 1
ATOM 710 O O . GLU A 1 87 ? 13.717 -5.255 -14.859 1.00 92.94 87 GLU A O 1
ATOM 715 N N . THR A 1 88 ? 11.738 -5.457 -13.822 1.00 94.50 88 THR A N 1
ATOM 716 C CA . THR A 1 88 ? 11.820 -4.190 -13.089 1.00 94.50 88 THR A CA 1
ATOM 717 C C . THR A 1 88 ? 12.390 -4.331 -11.679 1.00 94.50 88 THR A C 1
ATOM 719 O O . THR A 1 88 ? 12.695 -3.317 -11.053 1.00 94.50 88 THR A O 1
ATOM 722 N N . ASN A 1 89 ? 12.540 -5.558 -11.170 1.00 97.12 89 ASN A N 1
ATOM 723 C CA . ASN A 1 89 ? 12.858 -5.884 -9.774 1.00 97.12 89 ASN A CA 1
ATOM 724 C C . ASN A 1 89 ? 11.837 -5.336 -8.758 1.00 97.12 89 ASN A C 1
ATOM 726 O O . ASN A 1 89 ? 12.155 -5.155 -7.585 1.00 97.12 89 ASN A O 1
ATOM 730 N N . ARG A 1 90 ? 10.610 -5.021 -9.191 1.00 97.62 90 ARG A N 1
ATOM 731 C CA . ARG A 1 90 ? 9.582 -4.422 -8.329 1.00 97.62 90 ARG A CA 1
ATOM 732 C C . ARG A 1 90 ? 8.671 -5.494 -7.728 1.00 97.62 90 ARG A C 1
ATOM 734 O O . ARG A 1 90 ? 8.272 -6.418 -8.434 1.00 97.62 90 ARG A O 1
ATOM 741 N N . PRO A 1 91 ? 8.257 -5.360 -6.460 1.00 98.19 91 PRO A N 1
ATOM 742 C CA . PRO A 1 91 ? 7.283 -6.267 -5.870 1.00 98.19 91 PRO A CA 1
ATOM 743 C C . PRO A 1 91 ? 5.892 -6.070 -6.480 1.00 98.19 91 PRO A C 1
ATOM 745 O O . PRO A 1 91 ? 5.410 -4.944 -6.632 1.00 98.19 91 PRO A O 1
ATOM 748 N N . LYS A 1 92 ? 5.219 -7.178 -6.791 1.00 98.00 92 LYS A N 1
ATOM 749 C CA . LYS A 1 92 ? 3.824 -7.194 -7.238 1.00 98.00 92 LYS A CA 1
ATOM 750 C C . LYS A 1 92 ? 2.908 -7.229 -6.022 1.00 98.00 92 LYS A C 1
ATOM 752 O O . LYS A 1 92 ? 3.095 -8.029 -5.110 1.00 98.00 92 LYS A O 1
ATOM 757 N N . ASN A 1 93 ? 1.885 -6.373 -6.013 1.00 98.06 93 ASN A N 1
ATOM 758 C CA . ASN A 1 93 ? 0.884 -6.382 -4.946 1.00 98.06 93 ASN A CA 1
ATOM 759 C C . ASN A 1 93 ? 0.206 -7.770 -4.895 1.00 98.06 93 ASN A C 1
ATOM 761 O O . ASN A 1 93 ? -0.369 -8.169 -5.913 1.00 98.06 93 ASN A O 1
ATOM 765 N N . PRO A 1 94 ? 0.218 -8.481 -3.751 1.00 97.12 94 PRO A N 1
ATOM 766 C CA . PRO A 1 94 ? -0.357 -9.824 -3.638 1.00 97.12 94 PRO A CA 1
ATOM 767 C C . PRO A 1 94 ? -1.868 -9.881 -3.914 1.00 97.12 94 PRO A C 1
ATOM 769 O O . PRO A 1 94 ? -2.403 -10.954 -4.163 1.00 97.12 94 PRO A O 1
ATOM 772 N N . GLN A 1 95 ? -2.571 -8.744 -3.897 1.00 97.12 95 GLN A N 1
ATOM 773 C CA . GLN A 1 95 ? -4.002 -8.651 -4.207 1.00 97.12 95 GLN A CA 1
ATOM 774 C C . GLN A 1 95 ? -4.310 -8.293 -5.672 1.00 97.12 95 GLN A C 1
ATOM 776 O O . GLN A 1 95 ? -5.475 -8.227 -6.058 1.00 97.12 95 GLN A O 1
ATOM 781 N N . GLY A 1 96 ? -3.292 -8.085 -6.514 1.00 97.56 96 GLY A N 1
ATOM 782 C CA . GLY A 1 96 ? -3.468 -7.858 -7.951 1.00 97.56 96 GLY A CA 1
ATOM 783 C C . GLY A 1 96 ? -3.129 -6.447 -8.436 1.00 97.56 96 GLY A C 1
ATOM 784 O O . GLY A 1 96 ? -2.545 -5.622 -7.728 1.00 97.56 96 GLY A O 1
ATOM 785 N N . ARG A 1 97 ? -3.509 -6.164 -9.684 1.00 98.50 97 ARG A N 1
ATOM 786 C CA . ARG A 1 97 ? -3.289 -4.882 -10.365 1.00 98.50 97 ARG A CA 1
ATOM 787 C C . ARG A 1 97 ? -4.078 -3.753 -9.702 1.00 98.50 97 ARG A C 1
ATOM 789 O O . ARG A 1 97 ? -5.226 -3.929 -9.292 1.00 98.50 97 ARG A O 1
ATOM 796 N N . THR A 1 98 ? -3.466 -2.570 -9.649 1.00 98.44 98 THR A N 1
ATOM 797 C CA . THR A 1 98 ? -4.068 -1.355 -9.066 1.00 98.44 98 THR A CA 1
ATOM 798 C C . THR A 1 98 ? -4.176 -0.187 -10.050 1.00 98.44 98 THR A C 1
ATOM 800 O O . THR A 1 98 ? -4.675 0.873 -9.678 1.00 98.44 98 THR A O 1
ATOM 803 N N . GLY A 1 99 ? -3.667 -0.339 -11.276 1.00 98.31 99 GLY A N 1
ATOM 804 C CA . GLY A 1 99 ? -3.599 0.738 -12.266 1.00 98.31 99 GLY A CA 1
ATOM 805 C C . GLY A 1 99 ? -2.487 1.764 -12.031 1.00 98.31 99 GLY A C 1
ATOM 806 O O . GLY A 1 99 ? -2.407 2.743 -12.767 1.00 98.31 99 GLY A O 1
ATOM 807 N N . LEU A 1 100 ? -1.637 1.566 -11.018 1.00 98.50 100 LEU A N 1
ATOM 808 C CA . LEU A 1 100 ? -0.519 2.452 -10.690 1.00 98.50 100 LEU A CA 1
ATOM 809 C C . LEU A 1 100 ? 0.744 1.639 -10.402 1.00 98.50 100 LEU A C 1
ATOM 811 O O . LEU A 1 100 ? 0.676 0.606 -9.731 1.00 98.50 100 LEU A O 1
ATOM 815 N N . SER A 1 101 ? 1.878 2.124 -10.891 1.00 97.94 101 SER A N 1
ATOM 816 C CA . SER A 1 101 ? 3.222 1.642 -10.578 1.00 97.94 101 SER A CA 1
ATOM 817 C C . SER A 1 101 ? 4.025 2.728 -9.854 1.00 97.94 101 SER A C 1
ATOM 819 O O . SER A 1 101 ? 3.576 3.867 -9.707 1.00 97.94 101 SER A O 1
ATOM 821 N N . GLY A 1 102 ? 5.202 2.367 -9.342 1.00 97.69 102 GLY A N 1
ATOM 822 C CA . GLY A 1 102 ? 5.926 3.188 -8.373 1.00 97.69 102 GLY A CA 1
ATOM 823 C C . GLY A 1 102 ? 5.389 2.992 -6.952 1.00 97.69 102 GLY A C 1
ATOM 824 O O . GLY A 1 102 ? 4.668 2.033 -6.672 1.00 97.69 102 GLY A O 1
ATOM 825 N N . ARG A 1 103 ? 5.767 3.885 -6.032 1.00 98.25 103 ARG A N 1
ATOM 826 C CA . ARG A 1 103 ? 5.419 3.769 -4.602 1.00 98.25 103 ARG A CA 1
ATOM 827 C C . ARG A 1 103 ? 4.310 4.723 -4.160 1.00 98.25 103 ARG A C 1
ATOM 829 O O . ARG A 1 103 ? 3.776 4.592 -3.059 1.0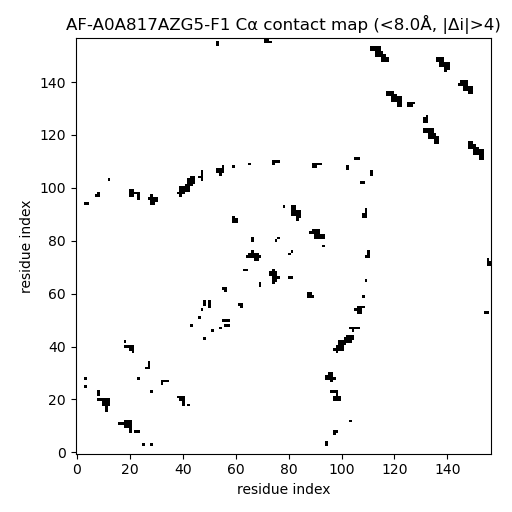0 98.25 103 ARG A O 1
ATOM 836 N N . GLY A 1 104 ? 3.943 5.692 -4.998 1.00 98.38 104 GLY A N 1
ATOM 837 C CA . GLY A 1 104 ? 3.052 6.779 -4.610 1.00 98.38 104 GLY A CA 1
ATOM 838 C C . GLY A 1 104 ? 3.554 7.486 -3.346 1.00 98.38 104 GLY A C 1
ATOM 839 O O . GLY A 1 104 ? 4.658 8.022 -3.345 1.00 98.38 104 GLY A O 1
ATOM 840 N N . LEU A 1 105 ? 2.762 7.489 -2.273 1.00 97.81 105 LEU A N 1
ATOM 841 C CA . LEU A 1 105 ? 3.120 8.080 -0.977 1.00 97.81 105 LEU A CA 1
ATOM 842 C C . LEU A 1 105 ? 3.866 7.129 -0.026 1.00 97.81 105 LEU A C 1
ATOM 844 O O . LEU A 1 105 ? 4.296 7.581 1.036 1.00 97.81 105 LEU A O 1
ATOM 848 N N . LEU A 1 106 ? 3.996 5.845 -0.368 1.00 98.12 106 LEU A N 1
ATOM 849 C CA .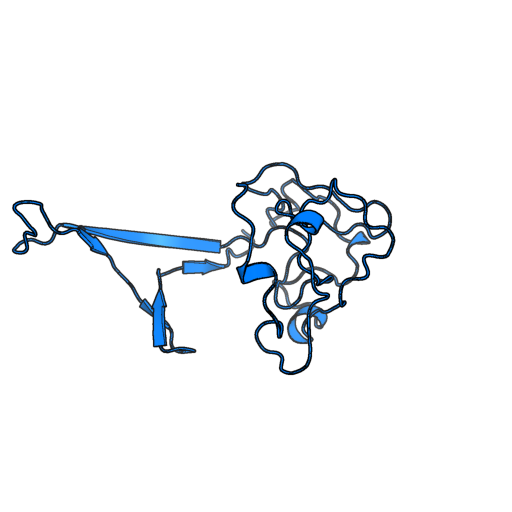 LEU A 1 106 ? 4.625 4.838 0.485 1.00 98.12 106 LEU A CA 1
ATOM 85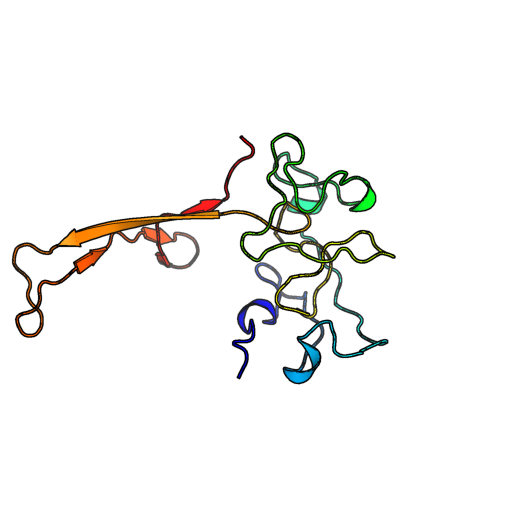0 C C . LEU A 1 106 ? 6.153 4.913 0.398 1.00 98.12 106 LEU A C 1
ATOM 852 O O . LEU A 1 106 ? 6.714 5.206 -0.655 1.00 98.12 106 LEU A O 1
ATOM 856 N N . GLY A 1 107 ? 6.833 4.651 1.514 1.00 97.12 107 GLY A N 1
ATOM 857 C CA . GLY A 1 107 ? 8.294 4.732 1.582 1.00 97.12 107 GLY A CA 1
ATOM 858 C C . GLY A 1 107 ? 8.982 3.494 1.028 1.00 97.12 107 GLY A C 1
ATOM 859 O O . GLY A 1 107 ? 9.973 3.603 0.300 1.00 97.12 107 GLY A O 1
ATOM 860 N N . ARG A 1 108 ? 8.446 2.317 1.361 1.00 97.94 108 ARG A N 1
ATOM 861 C CA . ARG A 1 108 ? 9.079 1.029 1.075 1.00 97.94 108 ARG A CA 1
ATOM 862 C C . ARG A 1 108 ? 8.574 0.422 -0.225 1.00 97.94 108 ARG A C 1
ATOM 864 O O . ARG A 1 108 ? 7.387 0.524 -0.543 1.00 97.94 108 ARG A O 1
ATOM 871 N N . TRP A 1 109 ? 9.464 -0.247 -0.953 1.00 98.38 109 TRP A N 1
ATOM 872 C CA . TRP A 1 109 ? 9.060 -1.190 -1.993 1.00 98.38 109 TRP A CA 1
ATOM 873 C C . TRP A 1 109 ? 8.472 -2.441 -1.334 1.00 98.38 109 TRP A C 1
ATOM 875 O O . TRP A 1 109 ? 9.149 -3.104 -0.551 1.00 98.38 109 TRP A O 1
ATOM 885 N N . GLY A 1 110 ? 7.225 -2.775 -1.676 1.00 97.81 110 GLY A N 1
ATOM 886 C CA . GLY A 1 110 ? 6.522 -3.938 -1.129 1.00 97.81 110 GLY A CA 1
ATOM 887 C C . GLY A 1 110 ? 5.676 -3.564 0.095 1.00 97.81 110 GLY A C 1
ATOM 888 O O . GLY A 1 110 ? 5.019 -2.515 0.068 1.00 97.81 110 GLY A O 1
ATOM 889 N N . PRO A 1 111 ? 5.619 -4.404 1.144 1.00 98.00 111 PRO A N 1
ATOM 890 C CA . PRO A 1 111 ? 4.802 -4.121 2.318 1.00 98.00 111 PRO A CA 1
ATOM 891 C C . PRO A 1 111 ? 5.291 -2.868 3.060 1.00 98.00 111 PRO A C 1
ATOM 893 O O . PRO A 1 111 ? 6.484 -2.608 3.181 1.00 98.00 111 PRO A O 1
ATOM 896 N N . ASN A 1 112 ? 4.340 -2.071 3.550 1.00 97.94 112 ASN A N 1
ATOM 897 C CA . ASN A 1 112 ? 4.580 -0.936 4.438 1.00 97.94 112 ASN A CA 1
ATOM 898 C C . ASN A 1 112 ? 3.740 -1.187 5.697 1.00 97.94 112 ASN A C 1
ATOM 900 O O . ASN A 1 112 ? 2.520 -1.032 5.659 1.00 97.94 112 ASN A O 1
ATOM 904 N N . HIS A 1 113 ? 4.378 -1.659 6.768 1.00 97.44 113 HIS A N 1
ATOM 905 C CA . HIS A 1 113 ? 3.678 -2.128 7.961 1.00 97.44 113 HIS A CA 1
ATOM 906 C C . HIS A 1 113 ? 3.110 -0.977 8.795 1.00 97.44 113 HIS A C 1
ATOM 908 O O . HIS A 1 113 ? 3.737 0.070 8.961 1.00 97.44 113 HIS A O 1
ATOM 914 N N . ALA A 1 114 ? 1.925 -1.211 9.345 1.00 95.88 114 ALA A N 1
ATOM 915 C CA . ALA A 1 114 ? 1.265 -0.352 10.312 1.00 95.88 114 ALA A CA 1
ATOM 916 C C . ALA A 1 114 ? 0.731 -1.218 11.458 1.00 95.88 114 ALA A C 1
ATOM 918 O O . ALA A 1 114 ? 0.467 -2.407 11.268 1.00 95.88 114 ALA A O 1
ATOM 919 N N . GLY A 1 115 ? 0.592 -0.618 12.634 1.00 95.25 115 GLY A N 1
ATOM 920 C CA . GLY A 1 115 ? -0.065 -1.222 13.786 1.00 95.25 115 GLY A CA 1
ATOM 921 C C . GLY A 1 115 ? -1.265 -0.381 14.196 1.00 95.25 115 GLY A C 1
ATOM 922 O O . GLY A 1 115 ? -1.137 0.834 14.337 1.00 95.25 115 GLY A O 1
ATOM 923 N N . ASP A 1 116 ? -2.407 -1.029 14.411 1.00 94.81 116 ASP A N 1
ATOM 924 C CA . ASP A 1 116 ? -3.622 -0.412 14.941 1.00 94.81 116 ASP A CA 1
ATOM 925 C C . ASP A 1 116 ? -3.892 -0.954 16.346 1.00 94.81 116 ASP A C 1
ATOM 927 O O . ASP A 1 116 ? -3.996 -2.166 16.547 1.00 94.81 116 ASP A O 1
ATOM 931 N N . SER A 1 117 ? -4.009 -0.063 17.332 1.00 93.94 117 SER A N 1
ATOM 932 C CA . SER A 1 117 ? -4.334 -0.464 18.702 1.00 93.94 117 SER A CA 1
ATOM 933 C C . SER A 1 117 ? -5.846 -0.477 18.907 1.00 93.94 117 SER A C 1
ATOM 935 O O . SER A 1 117 ? -6.508 0.551 18.774 1.00 93.94 117 SER A O 1
ATOM 937 N N . LEU A 1 118 ? -6.395 -1.632 19.282 1.00 95.94 118 LEU A N 1
ATOM 938 C CA . LEU A 1 118 ? -7.810 -1.787 19.613 1.00 95.94 118 LEU A CA 1
ATOM 939 C C . LEU A 1 118 ? -7.986 -1.858 21.134 1.00 95.94 118 LEU A C 1
ATOM 941 O O . LEU A 1 118 ? -7.897 -2.929 21.733 1.00 95.94 118 LEU A O 1
ATOM 945 N N . LEU A 1 119 ? -8.241 -0.711 21.764 1.00 96.44 119 LEU A N 1
ATOM 946 C CA . LEU A 1 119 ? -8.558 -0.665 23.190 1.00 96.44 119 LEU A CA 1
ATOM 947 C C . LEU A 1 119 ? -10.066 -0.774 23.387 1.00 96.44 119 LEU A C 1
ATOM 949 O O . LEU A 1 119 ? -10.826 0.049 22.873 1.00 96.44 119 LEU A O 1
ATOM 953 N N . THR A 1 120 ? -10.480 -1.771 24.163 1.00 97.06 120 THR A N 1
ATOM 954 C CA . THR A 1 120 ? -11.889 -2.038 24.445 1.00 97.06 120 THR A CA 1
ATOM 955 C C . THR A 1 120 ? -12.152 -2.095 25.943 1.00 97.06 120 THR A C 1
ATOM 957 O O . THR A 1 120 ? -11.270 -2.434 26.734 1.00 97.06 120 THR A O 1
ATOM 960 N N . ARG A 1 121 ? -13.378 -1.760 26.342 1.00 96.62 121 ARG A N 1
ATOM 961 C CA . ARG A 1 121 ? -13.904 -2.032 27.683 1.00 96.62 121 ARG A CA 1
ATOM 962 C C . ARG A 1 121 ? -15.397 -2.315 27.604 1.00 96.62 121 ARG A C 1
ATOM 964 O O . ARG A 1 121 ? -16.071 -1.844 26.696 1.00 96.62 121 ARG A O 1
ATOM 971 N N . TRP A 1 122 ? -15.934 -3.034 28.578 1.00 97.25 122 TRP A N 1
ATOM 972 C CA . TRP A 1 122 ? -17.385 -3.146 28.720 1.00 97.25 122 TRP A CA 1
ATOM 973 C C . TRP A 1 122 ? -17.955 -1.864 29.322 1.00 97.25 122 TRP A C 1
ATOM 975 O O . TRP A 1 122 ? -17.405 -1.345 30.298 1.00 97.25 122 TRP A O 1
ATOM 985 N N . SER A 1 123 ? -19.064 -1.378 28.766 1.00 94.50 123 SER A N 1
ATOM 986 C CA . SER A 1 123 ? -19.845 -0.324 29.405 1.00 94.50 123 SER A CA 1
ATOM 987 C C . SER A 1 123 ? -20.376 -0.825 30.748 1.00 94.50 123 SER A C 1
ATOM 989 O O . SER A 1 123 ? -20.769 -1.988 30.877 1.00 94.50 123 SER A O 1
ATOM 991 N N . LYS A 1 124 ? -20.356 0.035 31.770 1.00 89.94 124 LYS A N 1
ATOM 992 C CA . LYS A 1 124 ? -20.826 -0.329 33.116 1.00 89.94 124 LYS A CA 1
ATOM 993 C C . LYS A 1 124 ? -22.350 -0.346 33.199 1.00 89.94 124 LYS A C 1
ATOM 995 O O . LYS A 1 124 ? -22.913 -1.259 33.796 1.00 89.94 124 LYS A O 1
ATOM 1000 N N . ASP A 1 125 ? -22.980 0.628 32.547 1.00 90.06 125 ASP A N 1
ATOM 1001 C CA . ASP A 1 125 ? -24.397 0.943 32.742 1.00 90.06 125 ASP A CA 1
ATOM 1002 C C . ASP A 1 125 ? -25.233 0.752 31.468 1.00 90.06 125 ASP A C 1
ATOM 1004 O O . ASP A 1 125 ? -26.459 0.821 31.520 1.00 90.06 125 ASP A O 1
ATOM 1008 N N . GLN A 1 126 ? -24.596 0.496 30.317 1.00 91.50 126 GLN A N 1
ATOM 1009 C CA . GLN A 1 126 ? -25.300 0.344 29.045 1.00 91.50 126 GLN A CA 1
ATOM 1010 C C . GLN A 1 126 ? -25.469 -1.117 28.638 1.00 91.50 126 GLN A C 1
ATOM 1012 O O . GLN A 1 126 ? -24.517 -1.903 28.590 1.00 91.50 126 GLN A O 1
ATOM 1017 N N . TYR A 1 127 ? -26.708 -1.437 28.276 1.00 92.44 127 TYR A N 1
ATOM 1018 C CA . TYR A 1 127 ? -27.101 -2.703 27.684 1.00 92.44 127 TYR A CA 1
ATOM 1019 C C . TYR A 1 127 ? -27.913 -2.422 26.425 1.00 92.44 127 TYR A C 1
ATOM 1021 O O . TYR A 1 127 ? -28.807 -1.579 26.440 1.00 92.44 127 TYR A O 1
ATOM 1029 N N . ASP A 1 128 ? -27.633 -3.166 25.364 1.00 91.38 128 ASP A N 1
ATOM 1030 C CA . ASP A 1 128 ? -28.443 -3.188 24.151 1.00 91.38 128 ASP A CA 1
ATOM 1031 C C . ASP A 1 128 ? -29.117 -4.558 24.063 1.00 91.38 128 ASP A C 1
ATOM 1033 O O . ASP A 1 128 ? -28.447 -5.589 24.046 1.00 91.38 128 ASP A O 1
ATOM 1037 N N . ASN A 1 129 ? -30.451 -4.593 24.110 1.00 89.56 129 ASN A N 1
ATOM 1038 C CA . ASN A 1 129 ? -31.238 -5.831 24.080 1.00 89.56 129 ASN A CA 1
ATOM 1039 C C . ASN A 1 129 ? -30.740 -6.921 25.060 1.00 89.56 129 ASN A C 1
ATOM 1041 O O . ASN A 1 129 ? -30.617 -8.092 24.703 1.00 89.56 129 ASN A O 1
ATOM 1045 N N . LYS A 1 130 ? -30.463 -6.531 26.317 1.00 90.25 130 LYS A N 1
ATOM 1046 C CA . LYS A 1 130 ? -29.907 -7.378 27.403 1.00 90.25 130 LYS A CA 1
ATOM 1047 C C . LYS A 1 130 ? -28.463 -7.863 27.189 1.00 90.25 130 LYS A C 1
ATOM 1049 O O . LYS A 1 130 ? -27.961 -8.626 28.012 1.00 90.25 130 LYS A O 1
ATOM 1054 N N . GLN A 1 131 ? -27.774 -7.408 26.146 1.00 92.94 131 GLN A N 1
ATOM 1055 C CA . GLN A 1 131 ? -26.352 -7.673 25.925 1.00 92.94 131 GLN A CA 1
ATOM 1056 C C . GLN A 1 131 ? -25.512 -6.499 26.426 1.00 92.94 131 GLN A C 1
ATOM 1058 O O . GLN A 1 131 ? -25.913 -5.343 26.305 1.00 92.94 131 GLN A O 1
ATOM 1063 N N . LYS A 1 132 ? -24.343 -6.791 27.008 1.00 93.19 132 LYS A N 1
ATOM 1064 C CA . LYS A 1 132 ? -23.403 -5.744 27.432 1.00 93.19 132 LYS A CA 1
ATOM 1065 C C . LYS A 1 132 ? -22.892 -4.985 26.213 1.00 93.19 132 LYS A C 1
ATOM 1067 O O . LYS A 1 132 ? -22.484 -5.601 25.230 1.00 93.19 132 LYS A O 1
ATOM 1072 N N . VAL A 1 133 ? -22.853 -3.661 26.311 1.00 96.69 133 VAL A N 1
ATOM 1073 C CA . VAL A 1 133 ? -22.285 -2.808 25.261 1.00 96.69 133 VAL A CA 1
ATOM 1074 C C . VAL A 1 133 ? -20.758 -2.794 25.371 1.00 96.69 133 VAL A C 1
ATOM 1076 O O . VAL A 1 133 ? -20.211 -2.581 26.456 1.00 96.69 133 VAL A O 1
ATOM 1079 N N . LEU A 1 134 ? -20.063 -3.024 24.252 1.00 96.56 134 LEU A N 1
ATOM 1080 C CA . LEU A 1 134 ? -18.609 -2.878 24.147 1.00 96.56 134 LEU A CA 1
ATOM 1081 C C . LEU A 1 134 ? -18.268 -1.446 23.726 1.00 96.56 134 LEU A C 1
ATOM 1083 O O . LEU A 1 134 ? -18.714 -0.971 22.685 1.00 96.56 134 LEU A O 1
ATOM 1087 N N . GLU A 1 135 ? -17.448 -0.771 24.518 1.00 95.69 135 GLU A N 1
ATOM 1088 C CA . GLU A 1 135 ? -16.905 0.545 24.204 1.00 95.69 135 GLU A CA 1
ATOM 1089 C C . GLU A 1 135 ? -15.499 0.396 23.623 1.00 95.69 135 GLU A C 1
ATOM 1091 O O . GLU A 1 135 ? -14.704 -0.430 24.083 1.00 95.69 135 GLU A O 1
ATOM 1096 N N . ILE A 1 136 ? -15.183 1.219 22.624 1.00 96.31 136 ILE A N 1
ATOM 1097 C CA . ILE A 1 136 ? -13.902 1.200 21.918 1.00 96.31 136 ILE A CA 1
ATOM 1098 C C . ILE A 1 136 ? -13.305 2.605 21.938 1.00 96.31 136 ILE A C 1
ATOM 1100 O O . ILE A 1 136 ? -14.005 3.585 21.675 1.00 96.31 136 ILE A O 1
ATOM 1104 N N . LEU A 1 137 ? -12.006 2.710 22.222 1.00 96.25 137 LEU A N 1
ATOM 1105 C CA . LEU A 1 137 ? -11.289 3.975 22.086 1.00 96.25 137 LEU A CA 1
ATOM 1106 C C . LEU A 1 137 ? -11.047 4.286 20.605 1.00 96.25 137 LEU A C 1
ATOM 1108 O O . LEU A 1 137 ? -10.346 3.547 19.913 1.00 96.25 137 LEU A O 1
ATOM 1112 N N . LEU A 1 138 ? -11.571 5.421 20.151 1.00 96.56 138 LEU A N 1
ATOM 1113 C CA . LEU A 1 138 ? -11.317 5.981 18.826 1.00 96.56 138 LEU A CA 1
ATOM 1114 C C . LEU A 1 138 ? -10.648 7.350 18.953 1.00 96.56 138 LEU A C 1
ATOM 1116 O O . LEU A 1 138 ? -10.838 8.064 19.938 1.00 96.56 138 LEU A O 1
ATOM 1120 N N . ILE A 1 139 ? -9.898 7.734 17.924 1.00 95.12 139 ILE A N 1
ATOM 1121 C CA . ILE A 1 139 ? -9.359 9.085 17.755 1.00 95.12 139 ILE A CA 1
ATOM 1122 C C . ILE A 1 139 ? -10.109 9.804 16.635 1.00 95.12 139 ILE A C 1
ATOM 1124 O O . ILE A 1 139 ? -10.531 9.170 15.671 1.00 95.12 139 ILE A O 1
ATOM 1128 N N . SER A 1 140 ? -10.250 11.127 16.729 1.00 95.88 140 SER A N 1
ATOM 1129 C CA . SER A 1 140 ? -10.672 11.951 15.590 1.00 95.88 140 SER A CA 1
ATOM 1130 C C . SER A 1 140 ? -9.434 12.484 14.880 1.00 95.88 140 SER A C 1
ATOM 1132 O O . SER A 1 140 ? -8.572 13.124 15.493 1.00 95.88 140 SER A O 1
ATOM 1134 N N . ARG A 1 141 ? -9.307 12.182 13.589 1.00 91.88 141 ARG A N 1
ATOM 1135 C CA . ARG A 1 141 ? -8.144 12.606 12.814 1.00 91.88 141 ARG A CA 1
ATOM 1136 C C . ARG A 1 141 ? -8.225 14.098 12.502 1.00 91.88 141 ARG A C 1
ATOM 1138 O O . ARG A 1 141 ? -9.232 14.578 11.992 1.00 91.88 141 ARG A O 1
ATOM 1145 N N . LYS A 1 142 ? -7.130 14.831 12.718 1.00 91.00 142 LYS A N 1
ATOM 1146 C CA . LYS A 1 142 ? -7.078 16.280 12.445 1.00 91.00 142 LYS A CA 1
ATOM 1147 C C . LYS A 1 142 ? -7.210 16.640 10.962 1.00 91.00 142 LYS A C 1
ATOM 1149 O O . LYS A 1 142 ? -7.599 17.756 10.651 1.00 91.00 142 LYS A O 1
ATOM 1154 N N . ASP A 1 143 ? -6.845 15.732 10.060 1.00 87.06 143 ASP A N 1
ATOM 1155 C CA . ASP A 1 143 ? -6.786 15.996 8.620 1.00 87.06 143 ASP A CA 1
ATOM 1156 C C . ASP A 1 143 ? -8.146 15.895 7.916 1.00 87.06 143 ASP A C 1
ATOM 1158 O O . ASP A 1 143 ? -8.354 16.568 6.910 1.00 87.06 143 ASP A O 1
ATOM 1162 N N . ASN A 1 144 ? -9.068 15.071 8.421 1.00 87.81 144 ASN A N 1
ATOM 1163 C CA . ASN A 1 144 ? -10.378 14.852 7.798 1.00 87.81 144 ASN A CA 1
ATOM 1164 C C . ASN A 1 144 ? -11.556 14.742 8.783 1.00 87.81 144 ASN A C 1
ATOM 1166 O O . ASN A 1 144 ? -12.686 14.565 8.341 1.00 87.81 144 ASN A O 1
ATOM 1170 N N . GLY A 1 145 ? -11.317 14.822 10.095 1.00 90.88 145 GLY A N 1
ATOM 1171 C CA . GLY A 1 145 ? -12.342 14.732 11.140 1.00 90.88 145 GLY A CA 1
ATOM 1172 C C . GLY A 1 145 ? -12.871 13.321 11.417 1.00 90.88 145 GLY A C 1
ATOM 1173 O O . GLY A 1 145 ? -13.568 13.122 12.413 1.00 90.88 145 GLY A O 1
ATOM 1174 N N . ASN A 1 146 ? -12.525 12.328 10.594 1.00 92.00 146 ASN A N 1
ATOM 1175 C CA . ASN A 1 146 ? -13.062 10.977 10.720 1.00 92.00 146 ASN A CA 1
ATOM 1176 C C . ASN A 1 146 ? -12.561 10.287 11.991 1.00 92.00 146 ASN A C 1
ATOM 1178 O O . ASN A 1 146 ? -11.398 10.433 12.386 1.00 92.00 146 ASN A O 1
ATOM 1182 N N . SER A 1 147 ? -13.431 9.474 12.590 1.00 94.81 147 SER A N 1
ATOM 1183 C CA . SER A 1 147 ? -13.045 8.542 13.646 1.00 94.81 147 SER A CA 1
ATOM 1184 C C . SER A 1 147 ? -12.173 7.420 13.079 1.00 94.81 147 SER A C 1
ATOM 1186 O O . SER A 1 147 ? -12.465 6.873 12.016 1.00 94.81 147 SER A O 1
ATOM 1188 N N . ALA A 1 148 ? -11.105 7.071 13.789 1.00 94.50 148 ALA A N 1
ATOM 1189 C CA . ALA A 1 148 ? -10.182 6.003 13.421 1.00 94.50 148 ALA A CA 1
ATOM 1190 C C . ALA A 1 148 ? -9.652 5.285 14.667 1.00 94.50 148 ALA A C 1
ATOM 1192 O O . ALA A 1 148 ? -9.708 5.825 15.775 1.00 94.50 148 ALA A O 1
ATOM 1193 N N . PHE A 1 149 ? -9.100 4.085 14.482 1.00 95.00 149 PHE A N 1
ATOM 1194 C CA . PHE A 1 149 ? -8.308 3.453 15.531 1.00 95.00 149 PHE A CA 1
ATOM 1195 C C . PHE A 1 149 ? -7.016 4.247 15.780 1.00 95.00 149 PHE A C 1
ATOM 1197 O O . PHE A 1 149 ? -6.477 4.858 14.849 1.00 95.00 149 PHE A O 1
ATOM 1204 N N . PRO A 1 150 ? -6.514 4.269 17.028 1.00 93.69 150 PRO A N 1
ATOM 1205 C CA . PRO A 1 150 ? -5.203 4.820 17.339 1.00 93.69 150 PRO A CA 1
ATOM 1206 C C . PRO A 1 150 ? -4.110 3.902 16.776 1.00 93.69 150 PRO A C 1
ATOM 1208 O O . PRO A 1 150 ? -3.625 2.990 17.447 1.00 93.69 150 PRO A O 1
ATOM 1211 N N . GLY A 1 151 ? -3.755 4.141 15.517 1.00 93.50 151 GLY A N 1
ATOM 1212 C CA . GLY A 1 151 ? -2.718 3.411 14.800 1.00 93.50 151 GLY A CA 1
ATOM 1213 C C . GLY A 1 151 ? -1.633 4.305 14.213 1.00 93.50 151 GLY A C 1
ATOM 1214 O O . GLY A 1 151 ? -1.698 5.537 14.272 1.00 93.50 151 GLY A O 1
ATOM 1215 N N . GLY A 1 152 ? -0.622 3.667 13.630 1.00 93.38 152 GLY A N 1
ATOM 1216 C CA . GLY A 1 152 ? 0.528 4.336 13.034 1.00 93.38 152 GLY A CA 1
ATOM 1217 C C . GLY A 1 152 ? 1.391 3.402 12.192 1.00 93.38 152 GLY A C 1
ATOM 1218 O O . GLY A 1 152 ? 1.246 2.181 12.238 1.00 93.38 152 GLY A O 1
ATOM 1219 N N . MET A 1 153 ? 2.290 3.994 11.405 1.00 95.31 153 MET A N 1
ATOM 1220 C CA . MET A 1 153 ? 3.304 3.241 10.663 1.00 95.31 153 MET A CA 1
ATOM 1221 C C . MET A 1 153 ? 4.312 2.625 11.637 1.00 95.31 153 MET A C 1
ATOM 1223 O O . MET A 1 153 ? 4.626 3.231 12.659 1.00 95.31 153 MET A O 1
ATOM 1227 N N . VAL A 1 154 ? 4.827 1.442 11.309 1.00 91.75 154 VAL A N 1
ATOM 1228 C CA . VAL A 1 154 ? 5.910 0.810 12.073 1.00 91.75 154 VAL A CA 1
ATOM 1229 C C . VAL A 1 154 ? 7.242 1.454 11.685 1.00 91.75 154 VAL A C 1
ATOM 1231 O O . VAL A 1 154 ? 7.581 1.513 10.499 1.00 91.75 154 VAL A O 1
ATOM 1234 N N . ASP A 1 155 ? 7.996 1.919 12.680 1.00 83.44 155 ASP A N 1
ATOM 1235 C CA . ASP A 1 155 ? 9.359 2.416 12.486 1.00 83.44 155 ASP A CA 1
ATOM 1236 C C . ASP A 1 155 ? 10.363 1.257 12.340 1.00 83.44 155 ASP A C 1
ATOM 1238 O O . ASP A 1 155 ? 10.142 0.181 12.901 1.00 83.44 155 ASP A O 1
ATOM 1242 N N . PRO A 1 156 ? 11.485 1.443 11.615 1.00 77.81 156 PRO A N 1
ATOM 1243 C CA . PRO A 1 156 ? 12.555 0.447 11.571 1.00 77.81 156 PRO A CA 1
ATOM 1244 C C . PRO A 1 156 ? 13.132 0.201 12.971 1.00 77.81 156 PRO A C 1
ATOM 1246 O O . PRO A 1 156 ? 13.582 1.147 13.624 1.00 77.81 156 PRO A O 1
ATOM 1249 N N . GLY A 1 157 ? 13.169 -1.057 13.409 1.00 59.66 157 GLY A N 1
ATOM 1250 C CA . GLY A 1 157 ? 13.573 -1.449 14.762 1.00 59.66 157 GLY A CA 1
ATOM 1251 C C . GLY A 1 157 ? 14.304 -2.769 14.764 1.00 59.66 157 GLY A C 1
ATOM 1252 O O . GLY A 1 157 ? 13.667 -3.765 14.366 1.00 59.66 157 GLY A O 1
#

Sequence (157 aa):
MANLHIASRKSPYPGTKDVYRTVVSDEKVPWNVSWPDYKPTEHTAQKVLKNPPWADDADPKKIKHYNELDGKIDRKSFMGVYEIDKETNRPKNPQGRTGLSGRGLLGRWGPNHAGDSLLTRWSKDQYDNKQKVLEILLISRKDNGNSAFPGGMVDPG

Radius of gyration: 19.22 Å; Cα contacts (8 Å, |Δi|>4): 228; chains: 1; bounding box: 50×31×56 Å

Foldseek 3Di:
DPPAPPVLQDDDDPPDDPRHFDDADPQQFAPPDDDPVQDAAEDADVVLCVPDVQADHQQLVPQDDALACDPLDGNNDPVGHFDQDPPRRATAAPRGDRRYDDQHHHRYGHDFDKDFDWDKDWDPPDDDPNHTDIDTDWDQDPVPRDTDTPMDTDDRD

Secondary structure (DSSP, 8-state):
-----SGGG-SSPTT-SS-PPPP--GGG-STTS--TT--PEEEE-HHHHT--TTSPPS-GGG---TTSEETTEE---TT-PPPBPTTT-PBPPTT---SEEEEET-SSSS---EEE---EEEEEEEEETTEEEEEE--EE-TTT--EE-SEEEPPP-